Protein AF-0000000083205148 (afdb_homodimer)

Foldseek 3Di:
DVVVVLLVCLLQVLLVQCLVPPPVSLVVLLCVQVVVQVVQCVDPPGHRDPSSVVSNVNSNVNNNVNSVVVVVVVD/DVVVVLLVCLLQVLLVQCLVPPPVSLVVLLCVQVVVQVVQCVDPPGHRDPSSVVSNVNSNVNNNVNSVVVVVVVD

Radius of gyration: 16.45 Å; Cα contacts (8 Å, |Δi|>4): 264; chains: 2; bounding box: 41×46×29 Å

Organism: NCBI:txid214856

Secondary structure (DSSP, 8-state):
-HHHHHHHHHHHHHHHHHHHHSHHHHHHHHHHHHHHHHHHHTSTT----HHHHHHHHHHHHHHHHHHHHHHHHH-/-HHHHHHHHHHHHHHHHHHHHSHHHHHHHHHHHHHHHHHHHTSTT----HHHHHHHHHHHHHHHHHHHHHHHHH-

Sequence (150 aa):
MKIGKDKIKHFAVCFAVVFALGAPGLWLAAGLALGKEYGDKNASGNHWCWWDLSADALGIAAGYGCCWLLMKLWNMKIGKDKIKHFAVCFAVVFALGAPGLWLAAGLALGKEYGDKNASGNHWCWWDLSADALGIAAGYGCCWLLMKLWN

Solvent-accessible surface area (backbone atoms only — not comparable to full-atom values): 6997 Å² total; per-residue (Å²): 112,72,68,58,59,51,31,51,51,34,18,50,53,18,17,52,42,5,38,75,52,36,74,60,13,50,32,21,32,51,14,25,52,53,15,23,37,52,21,24,45,73,20,74,98,42,60,69,51,69,67,45,51,48,28,22,52,50,13,34,53,51,12,39,50,51,33,50,50,51,51,57,71,74,105,110,73,68,58,57,52,32,52,50,35,17,50,53,18,17,52,42,6,38,75,52,36,75,62,14,50,32,21,31,51,14,25,52,52,14,22,37,52,22,24,45,73,18,74,98,42,58,70,51,69,67,45,50,48,28,22,52,52,12,33,52,51,12,39,51,51,34,51,50,51,51,58,71,73,105

pLDDT: mean 89.41, std 12.11, range [38.28, 98.5]

Nearest PDB structures (foldseek):
  8jw0-assembly1_l  TM=4.151E-01  e=7.286E+00  Amphidinium carterae
  8jw0-assembly1_l  TM=4.175E-01  e=7.286E+00  Amphidinium carterae

Structure (mmCIF, N/CA/C/O backbone):
data_AF-0000000083205148-model_v1
#
loop_
_entity.id
_entity.type
_entity.pdbx_description
1 polymer 'Uncharacterized protein'
#
loop_
_atom_site.group_PDB
_atom_site.id
_atom_site.type_symbol
_atom_site.label_atom_id
_atom_site.label_alt_id
_atom_site.label_comp_id
_atom_site.label_asym_id
_atom_site.label_entity_id
_atom_site.label_seq_id
_atom_site.pdbx_PDB_ins_code
_atom_site.Cartn_x
_atom_site.Cartn_y
_atom_site.Cartn_z
_atom_site.occupancy
_atom_site.B_iso_or_equiv
_atom_site.auth_seq_id
_atom_site.auth_comp_id
_atom_site.auth_asym_id
_atom_site.auth_atom_id
_atom_site.pdbx_PDB_model_num
ATOM 1 N N . MET A 1 1 ? -19.578 17.031 8.023 1 38.28 1 MET A N 1
ATOM 2 C CA . MET A 1 1 ? -19 16.078 8.961 1 38.28 1 MET A CA 1
ATOM 3 C C . MET A 1 1 ? -17.797 15.375 8.352 1 38.28 1 MET A C 1
ATOM 5 O O . MET A 1 1 ? -17.938 14.555 7.441 1 38.28 1 MET A O 1
ATOM 9 N N . LYS A 1 2 ? -16.719 16.062 8.273 1 50.09 2 LYS A N 1
ATOM 10 C CA . LYS A 1 2 ? -15.414 15.727 7.703 1 50.09 2 LYS A CA 1
ATOM 11 C C . LYS A 1 2 ? -15.062 14.266 7.941 1 50.09 2 LYS A C 1
ATOM 13 O O . LYS A 1 2 ? -14.547 13.594 7.043 1 50.09 2 LYS A O 1
ATOM 18 N N . ILE A 1 3 ? -15.539 13.781 9.125 1 55.66 3 ILE A N 1
ATOM 19 C CA . ILE A 1 3 ? -15.195 12.43 9.555 1 55.66 3 ILE A CA 1
ATOM 20 C C . ILE A 1 3 ? -15.906 11.414 8.664 1 55.66 3 ILE A C 1
ATOM 22 O O . ILE A 1 3 ? -15.273 10.484 8.148 1 55.66 3 ILE A O 1
ATOM 26 N N . GLY A 1 4 ? -17.156 11.742 8.367 1 63.56 4 GLY A N 1
ATOM 27 C CA . GLY A 1 4 ? -17.938 10.797 7.578 1 63.56 4 GLY A CA 1
ATOM 28 C C . GLY A 1 4 ? -17.438 10.672 6.148 1 63.56 4 GLY A C 1
ATOM 29 O O . GLY A 1 4 ? -17.266 9.562 5.645 1 63.56 4 GLY A O 1
ATOM 30 N N . LYS A 1 5 ? -17.188 11.727 5.602 1 76.81 5 LYS A N 1
ATOM 31 C CA . LYS A 1 5 ? -16.75 11.734 4.207 1 76.81 5 LYS A CA 1
ATOM 32 C C . LYS A 1 5 ? -15.391 11.055 4.055 1 76.81 5 LYS A C 1
ATOM 34 O O . LYS A 1 5 ? -15.133 10.391 3.051 1 76.81 5 LYS A O 1
ATOM 39 N N . ASP A 1 6 ? -14.562 11.172 5.066 1 81.06 6 ASP A N 1
ATOM 40 C CA . ASP A 1 6 ? -13.234 10.562 5.023 1 81.06 6 ASP A CA 1
ATOM 41 C C . ASP A 1 6 ? -13.328 9.039 5.051 1 81.06 6 ASP A C 1
ATOM 43 O O . ASP A 1 6 ? -12.625 8.359 4.297 1 81.06 6 ASP A O 1
ATOM 47 N N . LYS A 1 7 ? -14.414 8.539 5.746 1 86.62 7 LYS A N 1
ATOM 48 C CA . LYS A 1 7 ? -14.547 7.094 5.859 1 86.62 7 LYS A CA 1
ATOM 49 C C . LYS A 1 7 ? -15.055 6.48 4.559 1 86.62 7 LYS A C 1
ATOM 51 O O . LYS A 1 7 ? -14.648 5.383 4.18 1 86.62 7 LYS A O 1
ATOM 56 N N . ILE A 1 8 ? -15.852 7.203 3.967 1 90.38 8 ILE A N 1
ATOM 57 C CA . ILE A 1 8 ? -16.375 6.723 2.689 1 90.38 8 ILE A CA 1
ATOM 58 C C . ILE A 1 8 ? -15.242 6.664 1.663 1 90.38 8 ILE A C 1
ATOM 60 O O . ILE A 1 8 ? -15.164 5.723 0.874 1 90.38 8 ILE A O 1
ATOM 64 N N . LYS A 1 9 ? -14.406 7.621 1.628 1 89.5 9 LYS A N 1
ATOM 65 C CA . LYS A 1 9 ? -13.273 7.613 0.707 1 89.5 9 LYS A CA 1
ATOM 66 C C . LYS A 1 9 ? -12.344 6.438 0.986 1 89.5 9 LYS A C 1
ATOM 68 O O . LYS A 1 9 ? -11.867 5.781 0.057 1 89.5 9 LYS A O 1
ATOM 73 N N . HIS A 1 10 ? -12.109 6.207 2.285 1 93.38 10 HIS A N 1
ATOM 74 C CA . HIS A 1 10 ? -11.273 5.078 2.678 1 93.38 10 HIS A CA 1
ATOM 75 C C . HIS A 1 10 ? -11.867 3.76 2.199 1 93.38 10 HIS A C 1
ATOM 77 O O . HIS A 1 10 ? -11.156 2.92 1.642 1 93.38 10 HIS A O 1
ATOM 83 N N . PHE A 1 11 ? -13.125 3.564 2.467 1 95.25 11 PHE A N 1
ATOM 84 C CA . PHE A 1 11 ? -13.82 2.365 2.018 1 95.25 11 PHE A CA 1
ATOM 85 C C . PHE A 1 11 ? -13.758 2.238 0.5 1 95.25 11 PHE A C 1
ATOM 87 O O . PHE A 1 11 ? -13.367 1.191 -0.025 1 95.25 11 PHE A O 1
ATOM 94 N N . ALA A 1 12 ? -14.117 3.312 -0.235 1 96.75 12 ALA A N 1
ATOM 95 C CA . ALA A 1 12 ? -14.281 3.271 -1.686 1 96.75 12 ALA A CA 1
ATOM 96 C C . ALA A 1 12 ? -12.945 3.018 -2.383 1 96.75 12 ALA A C 1
ATOM 98 O O . ALA A 1 12 ? -12.883 2.244 -3.34 1 96.75 12 ALA A O 1
ATOM 99 N N . VAL A 1 13 ? -11.891 3.666 -1.929 1 95.62 13 VAL A N 1
ATOM 100 C CA . VAL A 1 13 ? -10.586 3.523 -2.568 1 95.62 13 VAL A CA 1
ATOM 101 C C . VAL A 1 13 ? -10.078 2.094 -2.389 1 95.62 13 VAL A C 1
ATOM 103 O O . VAL A 1 13 ? -9.609 1.471 -3.346 1 95.62 13 VAL A O 1
ATOM 106 N N . CYS A 1 14 ? -10.188 1.537 -1.234 1 98.31 14 CYS A N 1
ATOM 107 C CA . CYS A 1 14 ? -9.719 0.181 -0.985 1 98.31 14 CYS A CA 1
ATOM 108 C C . CYS A 1 14 ? -10.586 -0.843 -1.702 1 98.31 14 CYS A C 1
ATOM 110 O O . CYS A 1 14 ? -10.078 -1.839 -2.223 1 98.31 14 CYS A O 1
ATOM 112 N N . PHE A 1 15 ? -11.867 -0.613 -1.721 1 98.38 15 PHE A N 1
ATOM 113 C CA . PHE A 1 15 ? -12.773 -1.475 -2.475 1 98.38 15 PHE A CA 1
ATOM 114 C C . PHE A 1 15 ? -12.359 -1.543 -3.939 1 98.38 15 PHE A C 1
ATOM 116 O O . PHE A 1 15 ? -12.188 -2.631 -4.492 1 98.38 15 PHE A O 1
ATOM 123 N N . ALA A 1 16 ? -12.211 -0.364 -4.555 1 98.19 16 ALA A N 1
ATOM 124 C CA . ALA A 1 16 ? -11.914 -0.284 -5.984 1 98.19 16 ALA A CA 1
ATOM 125 C C . ALA A 1 16 ? -10.586 -0.958 -6.309 1 98.19 16 ALA A C 1
ATOM 127 O O . ALA A 1 16 ? -10.477 -1.679 -7.305 1 98.19 16 ALA A O 1
ATOM 128 N N . VAL A 1 17 ? -9.57 -0.701 -5.477 1 98.19 17 VAL A N 1
ATOM 129 C CA . VAL A 1 17 ? -8.242 -1.242 -5.719 1 98.19 17 VAL A CA 1
ATOM 130 C C . VAL A 1 17 ? -8.281 -2.768 -5.672 1 98.19 17 VAL A C 1
ATOM 132 O O . VAL A 1 17 ? -7.766 -3.438 -6.57 1 98.19 17 VAL A O 1
ATOM 135 N N . VAL A 1 18 ? -8.922 -3.34 -4.699 1 98.38 18 VAL A N 1
ATOM 136 C CA . VAL A 1 18 ? -8.961 -4.789 -4.539 1 98.38 18 VAL A CA 1
ATOM 137 C C . VAL A 1 18 ? -9.883 -5.402 -5.594 1 98.38 18 VAL A C 1
ATOM 139 O O . VAL A 1 18 ? -9.578 -6.457 -6.156 1 98.38 18 VAL A O 1
ATOM 142 N N . PHE A 1 19 ? -10.977 -4.73 -5.879 1 98.19 19 PHE A N 1
ATOM 143 C CA . PHE A 1 19 ? -11.898 -5.219 -6.895 1 98.19 19 PHE A CA 1
ATOM 144 C C . PHE A 1 19 ? -11.219 -5.297 -8.258 1 98.19 19 PHE A C 1
ATOM 146 O O . PHE A 1 19 ? -11.422 -6.258 -9 1 98.19 19 PHE A O 1
ATOM 153 N N . ALA A 1 20 ? -10.406 -4.367 -8.57 1 97 20 ALA A N 1
ATOM 154 C CA . ALA A 1 20 ? -9.766 -4.273 -9.883 1 97 20 ALA A CA 1
ATOM 155 C C . ALA A 1 20 ? -8.602 -5.258 -9.992 1 97 20 ALA A C 1
ATOM 157 O O . ALA A 1 20 ? -8.344 -5.805 -11.07 1 97 20 ALA A O 1
ATOM 158 N N . LEU A 1 21 ? -7.891 -5.504 -8.875 1 96.31 21 LEU A N 1
ATOM 159 C CA . LEU A 1 21 ? -6.605 -6.18 -9 1 96.31 21 LEU A CA 1
ATOM 160 C C . LEU A 1 21 ? -6.652 -7.562 -8.359 1 96.31 21 LEU A C 1
ATOM 162 O O . LEU A 1 21 ? -5.746 -8.375 -8.555 1 96.31 21 LEU A O 1
ATOM 166 N N . GLY A 1 22 ? -7.672 -7.82 -7.59 1 95.44 22 GLY A N 1
ATOM 167 C CA . GLY A 1 22 ? -7.754 -9.117 -6.93 1 95.44 22 GLY A CA 1
ATOM 168 C C . GLY A 1 22 ? -6.715 -9.297 -5.844 1 95.44 22 GLY A C 1
ATOM 169 O O . GLY A 1 22 ? -6.562 -8.438 -4.973 1 95.44 22 GLY A O 1
ATOM 170 N N . ALA A 1 23 ? -6.012 -10.461 -5.891 1 94.38 23 ALA A N 1
ATOM 171 C CA . ALA A 1 23 ? -5.109 -10.836 -4.809 1 94.38 23 ALA A CA 1
ATOM 172 C C . ALA A 1 23 ? -3.973 -9.828 -4.664 1 94.38 23 ALA A C 1
ATOM 174 O O . ALA A 1 23 ? -3.664 -9.383 -3.557 1 94.38 23 ALA A O 1
ATOM 175 N N . PRO A 1 24 ? -3.283 -9.32 -5.699 1 96.06 24 PRO A N 1
ATOM 176 C CA . PRO A 1 24 ? -2.279 -8.266 -5.52 1 96.06 24 PRO A CA 1
ATOM 177 C C . PRO A 1 24 ? -2.863 -6.988 -4.922 1 96.06 24 PRO A C 1
ATOM 179 O O . PRO A 1 24 ? -2.18 -6.285 -4.176 1 96.06 24 PRO A O 1
ATOM 182 N N . GLY A 1 25 ? -4.09 -6.773 -5.188 1 97.88 25 GLY A N 1
ATOM 183 C CA . GLY A 1 25 ? -4.77 -5.586 -4.695 1 97.88 25 GLY A CA 1
ATOM 184 C C . GLY A 1 25 ? -4.949 -5.582 -3.189 1 97.88 25 GLY A C 1
ATOM 185 O O . GLY A 1 25 ? -5.062 -4.52 -2.574 1 97.88 25 GLY A O 1
ATOM 186 N N . LEU A 1 26 ? -5.094 -6.773 -2.697 1 98 26 LEU A N 1
ATOM 187 C CA . LEU A 1 26 ? -5.199 -6.879 -1.245 1 98 26 LEU A CA 1
ATOM 188 C C . LEU A 1 26 ? -3.994 -6.234 -0.565 1 98 26 LEU A C 1
ATOM 190 O O . LEU A 1 26 ? -4.152 -5.445 0.371 1 98 26 LEU A O 1
ATOM 194 N N . TRP A 1 27 ? -2.848 -6.586 -1.087 1 98.25 27 TRP A N 1
ATOM 195 C CA . TRP A 1 27 ? -1.614 -6.07 -0.5 1 98.25 27 TRP A CA 1
ATOM 196 C C . TRP A 1 27 ? -1.438 -4.586 -0.818 1 98.25 27 TRP A C 1
ATOM 198 O O . TRP A 1 27 ? -1.01 -3.809 0.038 1 98.25 27 TR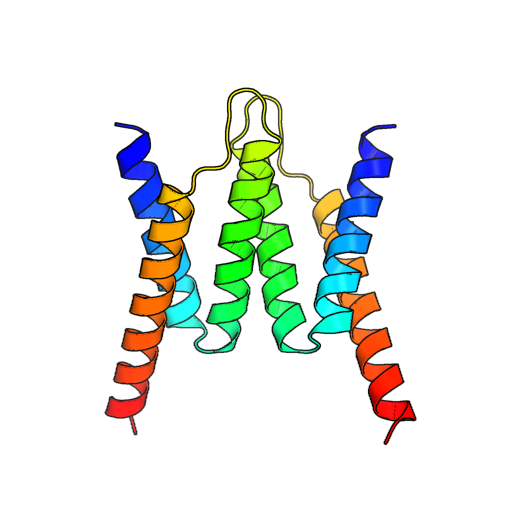P A O 1
ATOM 208 N N . LEU A 1 28 ? -1.717 -4.188 -1.983 1 98.31 28 LEU A N 1
ATOM 209 C CA . LEU A 1 28 ? -1.622 -2.789 -2.383 1 98.31 28 LEU A CA 1
ATOM 210 C C . LEU A 1 28 ? -2.547 -1.919 -1.539 1 98.31 28 LEU A C 1
ATOM 212 O O . LEU A 1 28 ? -2.133 -0.871 -1.036 1 98.31 28 LEU A O 1
ATOM 216 N N . ALA A 1 29 ? -3.77 -2.346 -1.421 1 98.5 29 ALA A N 1
ATOM 217 C CA . ALA A 1 29 ? -4.754 -1.589 -0.65 1 98.5 29 ALA A CA 1
ATOM 218 C C . ALA A 1 29 ? -4.355 -1.513 0.821 1 98.5 29 ALA A C 1
ATOM 220 O O . ALA A 1 29 ? -4.527 -0.475 1.464 1 98.5 29 ALA A O 1
ATOM 221 N N . ALA A 1 30 ? -3.936 -2.586 1.319 1 97.94 30 ALA A N 1
ATOM 222 C CA . ALA A 1 30 ? -3.451 -2.572 2.697 1 97.94 30 ALA A CA 1
ATOM 223 C C . ALA A 1 30 ? -2.326 -1.558 2.873 1 97.94 30 ALA A C 1
ATOM 225 O O . ALA A 1 30 ? -2.297 -0.816 3.857 1 97.94 30 ALA A O 1
ATOM 226 N N . GLY A 1 31 ? -1.391 -1.542 1.994 1 97.69 31 GLY A N 1
ATOM 227 C CA . GLY A 1 31 ? -0.326 -0.552 2.029 1 97.69 31 GLY A CA 1
ATOM 228 C C . GLY A 1 31 ? -0.833 0.875 1.937 1 97.69 31 GLY A C 1
ATOM 229 O O . GLY A 1 31 ? -0.384 1.748 2.682 1 97.69 31 GLY A O 1
ATOM 230 N N . LEU A 1 32 ? -1.699 1.097 0.997 1 96.81 32 LEU A N 1
ATOM 231 C CA . LEU A 1 32 ? -2.297 2.42 0.854 1 96.81 32 LEU A CA 1
ATOM 232 C C . LEU A 1 32 ? -2.902 2.889 2.174 1 96.81 32 LEU A C 1
ATOM 234 O O . LEU A 1 32 ? -2.697 4.031 2.584 1 96.81 32 LEU A O 1
ATOM 238 N N . ALA A 1 33 ? -3.623 2.035 2.738 1 95.75 33 ALA A N 1
ATOM 239 C CA . ALA A 1 33 ? -4.32 2.361 3.979 1 95.75 33 ALA A CA 1
ATOM 240 C C . ALA A 1 33 ? -3.334 2.691 5.094 1 95.75 33 ALA A C 1
ATOM 242 O O . ALA A 1 33 ? -3.471 3.713 5.773 1 95.75 33 ALA A O 1
ATOM 243 N N . LEU A 1 34 ? -2.379 1.84 5.262 1 94.12 34 LEU A N 1
ATOM 244 C CA . LEU A 1 34 ? -1.378 2.045 6.301 1 94.12 34 LEU A CA 1
ATOM 245 C C . LEU A 1 34 ? -0.545 3.291 6.016 1 94.12 34 LEU A C 1
ATOM 247 O O . LEU A 1 34 ? -0.263 4.074 6.926 1 94.12 34 LEU A O 1
ATOM 251 N N . GLY A 1 35 ? -0.136 3.49 4.84 1 91.75 35 GLY A N 1
ATOM 252 C CA . GLY A 1 35 ? 0.664 4.645 4.465 1 91.75 35 GLY A CA 1
ATOM 253 C C . GLY A 1 35 ? -0.039 5.965 4.719 1 91.75 35 GLY A C 1
ATOM 254 O O . GLY A 1 35 ? 0.568 6.91 5.223 1 91.75 35 GLY A O 1
ATOM 255 N N . LYS A 1 36 ? -1.27 6.004 4.297 1 89.12 36 LYS A N 1
ATOM 256 C CA . LYS A 1 36 ? -2.037 7.23 4.48 1 89.12 36 LYS A CA 1
ATOM 257 C C . LYS A 1 36 ? -2.178 7.574 5.961 1 89.12 36 LYS A C 1
ATOM 259 O O . LYS A 1 36 ? -2.012 8.734 6.352 1 89.12 36 LYS A O 1
ATOM 264 N N . GLU A 1 37 ? -2.492 6.633 6.832 1 85.31 37 GLU A N 1
ATOM 265 C CA . GLU A 1 37 ? -2.643 6.875 8.266 1 85.31 37 GLU A CA 1
ATOM 266 C C . GLU A 1 37 ? -1.312 7.273 8.898 1 85.31 37 GLU A C 1
ATOM 268 O O . GLU A 1 37 ? -1.275 8.109 9.805 1 85.31 37 GLU A O 1
ATOM 273 N N . TYR A 1 38 ? -0.321 6.676 8.492 1 83.75 38 TYR A N 1
ATOM 274 C CA . TYR A 1 38 ? 1 7.062 8.977 1 83.75 38 TYR A CA 1
ATOM 275 C C . TYR A 1 38 ? 1.344 8.484 8.562 1 83.75 38 TYR A C 1
ATOM 277 O O . TYR A 1 38 ? 1.875 9.266 9.359 1 83.75 38 TYR A O 1
ATOM 285 N N . GLY A 1 39 ? 1.089 8.758 7.328 1 81.44 39 GLY A N 1
ATOM 286 C CA . GLY A 1 39 ? 1.257 10.133 6.891 1 81.44 39 GLY A CA 1
ATOM 287 C C . GLY A 1 39 ? 0.448 11.125 7.707 1 81.44 39 GLY A C 1
ATOM 288 O O . GLY A 1 39 ? 0.941 12.203 8.047 1 81.44 39 GLY A O 1
ATOM 289 N N . ASP A 1 40 ? -0.764 10.734 7.984 1 80.19 40 ASP A N 1
ATOM 290 C CA . ASP A 1 40 ? -1.623 11.586 8.805 1 80.19 40 ASP A CA 1
ATOM 291 C C . ASP A 1 40 ? -1.018 11.805 10.188 1 80.19 40 ASP A C 1
ATOM 293 O O . ASP A 1 40 ? -1.034 12.922 10.711 1 80.19 40 ASP A O 1
ATOM 297 N N . LYS A 1 41 ? -0.483 10.75 10.727 1 77.94 41 LYS A N 1
ATOM 298 C CA . LYS A 1 41 ? 0.122 10.836 12.055 1 77.94 41 LYS A CA 1
ATOM 299 C C . LYS A 1 41 ? 1.264 11.852 12.07 1 77.94 41 LYS A C 1
ATOM 301 O O . LYS A 1 41 ? 1.486 12.523 13.078 1 77.94 41 LYS A O 1
ATOM 306 N N . ASN A 1 42 ? 1.965 12.016 10.922 1 73.69 42 ASN A N 1
ATOM 307 C CA . ASN A 1 42 ? 3.131 12.891 10.844 1 73.69 42 ASN A CA 1
ATOM 308 C C . ASN A 1 42 ? 2.736 14.32 10.477 1 73.69 42 ASN A C 1
ATOM 310 O O . ASN A 1 42 ? 3.582 15.219 10.453 1 73.69 42 ASN A O 1
ATOM 314 N N . ALA A 1 43 ? 1.477 14.461 10.211 1 69 43 ALA A N 1
ATOM 315 C CA . ALA A 1 43 ? 0.993 15.789 9.82 1 69 43 ALA A CA 1
ATOM 316 C C . ALA A 1 43 ? 0.507 16.562 11.039 1 69 43 ALA A C 1
ATOM 318 O O . ALA A 1 43 ? -0.122 16 11.938 1 69 43 ALA A O 1
ATOM 319 N N . SER A 1 44 ? 0.956 17.766 11.086 1 67.31 44 SER A N 1
ATOM 320 C CA . SER A 1 44 ? 0.536 18.609 12.203 1 67.31 44 SER A CA 1
ATOM 321 C C . SER A 1 44 ? -0.984 18.656 12.312 1 67.31 44 SER A C 1
ATOM 323 O O . SER A 1 44 ? -1.678 18.859 11.312 1 67.31 44 SER A O 1
ATOM 325 N N . GLY A 1 45 ? -1.567 18.375 13.562 1 69.25 45 GLY A N 1
ATOM 326 C CA . GLY A 1 45 ? -2.994 18.469 13.82 1 69.25 45 GLY A CA 1
ATO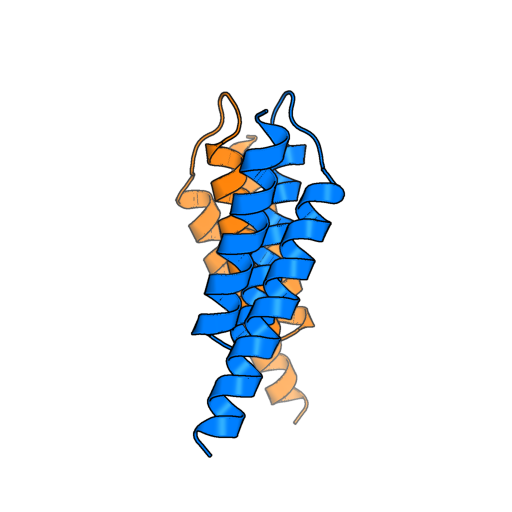M 327 C C . GLY A 1 45 ? -3.766 17.234 13.43 1 69.25 45 GLY A C 1
ATOM 328 O O . GLY A 1 45 ? -4.996 17.203 13.5 1 69.25 45 GLY A O 1
ATOM 329 N N . ASN A 1 46 ? -3.031 16.422 12.758 1 72.69 46 ASN A N 1
ATOM 330 C CA . ASN A 1 46 ? -3.699 15.188 12.359 1 72.69 46 ASN A CA 1
ATOM 331 C C . ASN A 1 46 ? -3.268 14.016 13.234 1 72.69 46 ASN A C 1
ATOM 333 O O . ASN A 1 46 ? -2.359 14.141 14.055 1 72.69 46 ASN A O 1
ATOM 337 N N . HIS A 1 47 ? -4.125 12.961 13.266 1 77.5 47 HIS A N 1
ATOM 338 C CA . HIS A 1 47 ? -3.84 11.797 14.102 1 77.5 47 HIS A CA 1
ATOM 339 C C . HIS A 1 47 ? -4.168 10.5 13.383 1 77.5 47 HIS A C 1
ATOM 341 O O . HIS A 1 47 ? -4.879 10.508 12.375 1 77.5 47 HIS A O 1
ATOM 347 N N . TRP A 1 48 ? -3.486 9.469 13.93 1 84.12 48 TRP A N 1
ATOM 348 C CA . TRP A 1 48 ? -3.834 8.102 13.531 1 84.12 48 TRP A CA 1
ATOM 349 C C . TRP A 1 48 ? -5.25 7.75 13.977 1 84.12 48 TRP A C 1
ATOM 351 O O . TRP A 1 48 ? -5.617 7.984 15.133 1 84.12 48 TRP A O 1
ATOM 361 N N . CYS A 1 49 ? -6.09 7.34 12.914 1 87.5 49 CYS A N 1
ATOM 362 C CA . CYS A 1 49 ? -7.477 7 13.227 1 87.5 49 CYS A CA 1
ATOM 363 C C . CYS A 1 49 ? -7.762 5.539 12.906 1 87.5 49 CYS A C 1
ATOM 365 O O . CYS A 1 49 ? -7.754 5.141 11.742 1 87.5 49 CYS A O 1
ATOM 367 N N . TRP A 1 50 ? -8.148 4.855 13.977 1 90.75 50 TRP A N 1
ATOM 368 C CA . TRP A 1 50 ? -8.445 3.434 13.844 1 90.75 50 TRP A CA 1
ATOM 369 C C . TRP A 1 50 ? -9.758 3.213 13.109 1 90.75 50 TRP A C 1
ATOM 371 O O . TRP A 1 50 ? -9.938 2.188 12.445 1 90.75 50 TRP A O 1
ATOM 381 N N . TRP A 1 51 ? -10.617 4.168 13.18 1 91.19 51 TRP A N 1
ATOM 382 C CA . TRP A 1 51 ? -11.898 4.027 12.492 1 91.19 51 TRP A CA 1
ATOM 383 C C . TRP A 1 51 ? -11.727 4.184 10.984 1 91.19 51 TRP A C 1
ATOM 385 O O . TRP A 1 51 ? -12.445 3.557 10.211 1 91.19 51 TRP A O 1
ATOM 395 N N . ASP A 1 52 ? -10.781 4.906 10.523 1 91.31 52 ASP A N 1
ATOM 396 C CA . ASP A 1 52 ? -10.461 4.992 9.102 1 91.31 52 ASP A CA 1
ATOM 397 C C . ASP A 1 52 ? -9.867 3.676 8.594 1 91.31 52 ASP A C 1
ATOM 399 O O . ASP A 1 52 ? -10.227 3.207 7.512 1 91.31 52 ASP A O 1
ATOM 403 N N . LEU A 1 53 ? -9.07 3.117 9.477 1 92.56 53 LEU A N 1
ATOM 404 C CA . LEU A 1 53 ? -8.492 1.834 9.094 1 92.56 53 LEU A CA 1
ATOM 405 C C . LEU A 1 53 ? -9.57 0.761 8.992 1 92.56 53 LEU A C 1
ATOM 407 O O . LEU A 1 53 ? -9.508 -0.11 8.125 1 92.56 53 LEU A O 1
ATOM 411 N N . SER A 1 54 ? -10.516 0.858 9.844 1 94.88 54 SER A N 1
ATOM 412 C CA . SER A 1 54 ? -11.617 -0.105 9.789 1 94.88 54 SER A CA 1
ATOM 413 C C . SER A 1 54 ? -12.414 0.034 8.5 1 94.88 54 SER A C 1
ATOM 415 O O . SER A 1 54 ? -12.805 -0.966 7.898 1 94.88 54 SER A O 1
ATOM 417 N N . ALA A 1 55 ? -12.68 1.257 8.117 1 96.12 55 ALA A N 1
ATOM 418 C CA . ALA A 1 55 ? -13.359 1.493 6.844 1 96.12 55 ALA A CA 1
ATOM 419 C C . ALA A 1 55 ? -12.555 0.924 5.676 1 96.12 55 ALA A C 1
ATOM 421 O O . ALA A 1 55 ? -13.125 0.349 4.746 1 96.12 55 ALA A O 1
ATOM 422 N N . ASP A 1 56 ? -11.273 1.094 5.707 1 97.56 56 ASP A N 1
ATOM 423 C CA . ASP A 1 56 ? -10.406 0.515 4.688 1 97.56 56 ASP A CA 1
ATOM 424 C C . ASP A 1 56 ? -10.539 -1.006 4.652 1 97.56 56 ASP A C 1
ATOM 426 O O . ASP A 1 56 ? -10.648 -1.598 3.576 1 97.56 56 ASP A O 1
ATOM 430 N N . ALA A 1 57 ? -10.477 -1.632 5.805 1 97.75 57 ALA A N 1
ATOM 431 C CA . ALA A 1 57 ? -10.57 -3.086 5.906 1 97.75 57 ALA A CA 1
ATOM 432 C C . ALA A 1 57 ? -11.891 -3.596 5.336 1 97.75 57 ALA A C 1
ATOM 434 O O . ALA A 1 57 ? -11.922 -4.617 4.645 1 97.75 57 ALA A O 1
ATOM 435 N N . LEU A 1 58 ? -12.922 -2.85 5.648 1 97.81 58 LEU A N 1
ATOM 436 C CA . LEU A 1 58 ? -14.227 -3.223 5.105 1 97.81 58 LEU A CA 1
ATOM 437 C C . LEU A 1 58 ? -14.234 -3.105 3.586 1 97.81 58 LEU A C 1
ATOM 439 O O . LEU A 1 58 ? -14.82 -3.943 2.896 1 97.81 58 LEU A O 1
ATOM 443 N N . GLY A 1 59 ? -13.633 -2.055 3.098 1 98.38 59 GLY A N 1
ATOM 444 C CA . GLY A 1 59 ? -13.523 -1.9 1.656 1 98.38 59 GLY A CA 1
ATOM 445 C C . GLY A 1 59 ? -12.734 -3.021 0.999 1 98.38 59 GLY A C 1
ATOM 446 O O . GLY A 1 59 ? -13.133 -3.521 -0.057 1 98.38 59 GLY A O 1
ATOM 447 N N . ILE A 1 60 ? -11.664 -3.369 1.617 1 98.44 60 ILE A N 1
ATOM 448 C CA . ILE A 1 60 ? -10.828 -4.453 1.12 1 98.44 60 ILE A CA 1
ATOM 449 C C . ILE A 1 60 ? -11.625 -5.754 1.092 1 98.44 60 ILE A C 1
ATOM 451 O O . ILE A 1 60 ? -11.625 -6.465 0.084 1 98.44 60 ILE A O 1
ATOM 455 N N . ALA A 1 61 ? -12.297 -6.09 2.16 1 98.12 61 ALA A N 1
ATOM 456 C CA . ALA A 1 61 ? -13.102 -7.305 2.252 1 98.12 61 ALA A CA 1
ATOM 457 C C . ALA A 1 61 ? -14.188 -7.324 1.186 1 98.12 61 ALA A C 1
ATOM 459 O O . ALA A 1 61 ? -14.383 -8.336 0.505 1 98.12 61 ALA A O 1
ATOM 460 N N . ALA A 1 62 ? -14.883 -6.238 1.08 1 98.31 62 ALA A N 1
ATOM 461 C CA . ALA A 1 62 ? -15.969 -6.145 0.102 1 98.31 62 ALA A CA 1
ATOM 462 C C . ALA A 1 62 ? -15.43 -6.266 -1.321 1 98.31 62 ALA A C 1
ATOM 464 O O . ALA A 1 62 ? -16.016 -6.957 -2.156 1 98.31 62 ALA A O 1
ATOM 465 N N . GLY A 1 63 ? -14.375 -5.535 -1.549 1 98.25 63 GLY A N 1
ATOM 466 C CA . GLY A 1 63 ? -13.781 -5.613 -2.871 1 98.25 63 GLY A CA 1
ATOM 467 C C . GLY A 1 63 ? -13.336 -7.016 -3.246 1 98.25 63 GLY A C 1
ATOM 468 O O . GLY A 1 63 ? -13.547 -7.453 -4.379 1 98.25 63 GLY A O 1
ATOM 469 N N . TYR A 1 64 ? -12.648 -7.602 -2.314 1 97.81 64 TYR A N 1
ATOM 470 C CA . TYR A 1 64 ? -12.18 -8.961 -2.562 1 97.81 64 TYR A CA 1
ATOM 471 C C . TYR A 1 64 ? -13.344 -9.906 -2.795 1 97.81 64 TYR A C 1
ATOM 473 O O . TYR A 1 64 ? -13.297 -10.75 -3.695 1 97.81 64 TYR A O 1
ATOM 481 N N . GLY A 1 65 ? -14.32 -9.914 -1.957 1 97.62 65 GLY A N 1
ATOM 482 C CA . GLY A 1 65 ? -15.516 -10.727 -2.148 1 97.62 65 GLY A CA 1
ATOM 483 C C . GLY A 1 65 ? -16.156 -10.531 -3.512 1 97.62 65 GLY A C 1
ATOM 484 O O . GLY A 1 65 ? -16.5 -11.508 -4.184 1 97.62 65 GLY A O 1
ATOM 485 N N . CYS A 1 66 ? -16.375 -9.312 -3.887 1 97.25 66 CYS A N 1
ATOM 486 C CA . CYS A 1 66 ? -16.984 -9.008 -5.176 1 97.25 66 CYS A CA 1
ATOM 487 C C . CYS A 1 66 ? -16.141 -9.562 -6.32 1 97.25 66 CYS A C 1
ATOM 489 O O . CYS A 1 66 ? -16.672 -10.109 -7.285 1 97.25 66 CYS A O 1
ATOM 491 N N . CYS A 1 67 ? -14.836 -9.234 -6.16 1 95.75 67 CYS A N 1
ATOM 492 C CA . CYS A 1 67 ? -13.938 -9.766 -7.176 1 95.75 67 CYS A CA 1
ATOM 493 C C . CYS A 1 67 ? -14.039 -11.281 -7.266 1 95.75 67 CYS A C 1
ATOM 495 O O . CYS A 1 67 ? -14.125 -11.836 -8.367 1 95.75 67 CYS A O 1
ATOM 497 N N . TRP A 1 68 ? -13.961 -11.906 -6.16 1 93.88 68 TRP A N 1
ATOM 498 C CA . TRP A 1 68 ? -14.055 -13.367 -6.094 1 93.88 68 TRP A CA 1
ATOM 499 C C . TRP A 1 68 ? -15.375 -13.852 -6.676 1 93.88 68 TRP A C 1
ATOM 501 O O . TRP A 1 68 ? -15.406 -14.828 -7.434 1 93.88 68 TRP A O 1
ATOM 511 N N . LEU A 1 69 ? -16.484 -13.258 -6.332 1 94.44 69 LEU A N 1
ATOM 512 C CA . LEU A 1 69 ? -17.812 -13.625 -6.816 1 94.44 69 LEU A CA 1
ATOM 513 C C . LEU A 1 69 ? -17.891 -13.5 -8.336 1 94.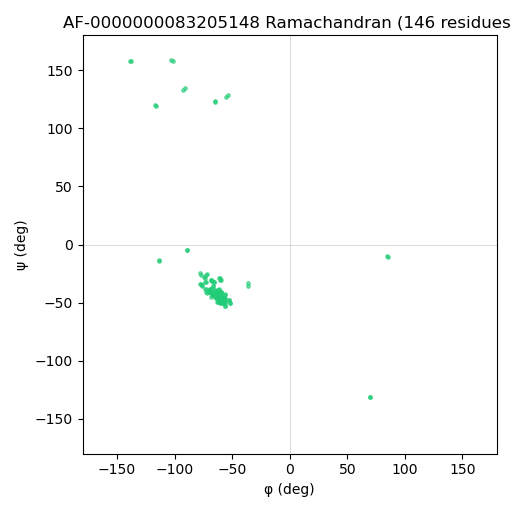44 69 LEU A C 1
ATOM 515 O O . LEU A 1 69 ? -18.422 -14.383 -9.008 1 94.44 69 LEU A O 1
ATOM 519 N N . LEU A 1 70 ? -17.391 -12.414 -8.883 1 93.25 70 LEU A N 1
ATOM 520 C CA . LEU A 1 70 ? -17.375 -12.195 -10.32 1 93.25 70 LEU A CA 1
ATOM 521 C C . LEU A 1 70 ? -16.562 -13.258 -11.031 1 93.25 70 LEU A C 1
ATOM 523 O O . LEU A 1 70 ? -16.953 -13.758 -12.086 1 93.25 70 LEU A O 1
ATOM 527 N N . MET A 1 71 ? -15.461 -13.594 -10.492 1 92 71 MET A N 1
ATOM 528 C CA . MET A 1 71 ? -14.617 -14.625 -11.086 1 92 71 MET A CA 1
ATOM 529 C C . MET A 1 71 ? -15.289 -15.992 -11.008 1 92 71 MET A C 1
ATOM 531 O O . MET A 1 71 ? -15.18 -16.797 -11.938 1 92 71 MET A O 1
ATOM 535 N N . LYS A 1 72 ? -15.867 -16.219 -9.906 1 91.44 72 LYS A N 1
ATOM 536 C CA . LYS A 1 72 ? -16.578 -17.484 -9.75 1 91.44 72 LYS A CA 1
ATOM 537 C C . LYS A 1 72 ? -17.734 -17.578 -10.734 1 91.44 72 LYS A C 1
ATOM 539 O O . LYS A 1 72 ? -18 -18.656 -11.273 1 91.44 72 LYS A O 1
ATOM 544 N N . LEU A 1 73 ? -18.406 -16.562 -10.938 1 92.56 73 LEU A N 1
ATOM 545 C CA . LEU A 1 73 ? -19.562 -16.547 -11.82 1 92.56 73 LEU A CA 1
ATOM 546 C C . LEU A 1 73 ? -19.141 -16.625 -13.281 1 92.56 73 LEU A C 1
ATOM 548 O O . LEU A 1 73 ? -19.875 -17.172 -14.117 1 92.56 73 LEU A O 1
ATOM 552 N N . TRP A 1 74 ? -18.016 -16.078 -13.617 1 90.38 74 TRP A N 1
ATOM 553 C CA . TRP A 1 74 ? -17.5 -16.078 -14.984 1 90.38 74 TRP A CA 1
ATOM 554 C C . TRP A 1 74 ? -16.906 -17.438 -15.344 1 90.38 74 TRP A C 1
ATOM 556 O O . TRP A 1 74 ? -16.844 -17.797 -16.516 1 90.38 74 TRP A O 1
ATOM 566 N N . ASN A 1 75 ? -16.422 -18.266 -14.398 1 80.56 75 ASN A N 1
ATOM 567 C CA . ASN A 1 75 ? -15.906 -19.594 -14.648 1 80.56 75 ASN A CA 1
ATOM 568 C C . ASN A 1 75 ? -17 -20.656 -14.547 1 80.56 75 ASN A C 1
ATOM 570 O O . ASN A 1 75 ? -16.859 -21.766 -15.062 1 80.56 75 ASN A O 1
ATOM 574 N N . MET B 1 1 ? 19.25 17.844 8.133 1 39.5 1 MET B N 1
ATOM 575 C CA . MET B 1 1 ? 18.641 17.969 6.816 1 39.5 1 MET B CA 1
ATOM 576 C C . MET B 1 1 ? 17.438 17.047 6.684 1 39.5 1 MET B C 1
ATOM 578 O O . MET B 1 1 ? 17.594 15.828 6.66 1 39.5 1 MET B O 1
ATOM 582 N N . LYS B 1 2 ? 16.359 17.438 7.262 1 51.25 2 LYS B N 1
ATOM 583 C CA . LYS B 1 2 ? 15.062 16.766 7.383 1 51.25 2 LYS B CA 1
ATOM 584 C C . LYS B 1 2 ? 14.734 15.977 6.121 1 51.25 2 LYS B C 1
ATOM 586 O O . LYS B 1 2 ? 14.273 14.836 6.203 1 51.25 2 LYS B O 1
ATOM 591 N N . ILE B 1 3 ? 15.172 16.578 4.984 1 56.78 3 ILE B N 1
ATOM 592 C CA . ILE B 1 3 ? 14.852 16 3.688 1 56.78 3 ILE B CA 1
ATOM 593 C C . ILE B 1 3 ? 15.617 14.695 3.506 1 56.78 3 ILE B C 1
ATOM 595 O O . ILE B 1 3 ? 15.031 13.672 3.145 1 56.78 3 ILE B O 1
ATOM 599 N N . GLY B 1 4 ? 16.875 14.742 3.945 1 64.81 4 GLY B N 1
ATOM 600 C CA . GLY B 1 4 ? 17.688 13.555 3.77 1 64.81 4 GLY B CA 1
ATOM 601 C C . GLY B 1 4 ? 17.234 12.383 4.617 1 64.81 4 GLY B C 1
ATOM 602 O O . GLY B 1 4 ? 17.109 11.266 4.121 1 64.81 4 GLY B O 1
ATOM 603 N N . LYS B 1 5 ? 16.938 12.664 5.766 1 77.06 5 LYS B N 1
ATOM 604 C CA . LYS B 1 5 ? 16.531 11.609 6.691 1 77.06 5 LYS B CA 1
ATOM 605 C C . LYS B 1 5 ? 15.203 10.977 6.258 1 77.06 5 LYS B C 1
ATOM 607 O O . LYS B 1 5 ? 15.008 9.773 6.418 1 77.06 5 LYS B O 1
ATOM 612 N N . ASP B 1 6 ? 14.344 11.766 5.66 1 81.69 6 ASP B N 1
ATOM 613 C CA . ASP B 1 6 ? 13.047 11.266 5.211 1 81.69 6 ASP B CA 1
ATOM 614 C C . ASP B 1 6 ? 13.211 10.289 4.051 1 81.69 6 ASP B C 1
ATOM 616 O O . ASP B 1 6 ? 12.562 9.234 4.027 1 81.69 6 ASP B O 1
ATOM 620 N N . LYS B 1 7 ? 14.297 10.531 3.24 1 86.88 7 LYS B N 1
ATOM 621 C CA . LYS B 1 7 ? 14.508 9.664 2.082 1 86.88 7 LYS B CA 1
ATOM 622 C C . LYS B 1 7 ? 15.078 8.312 2.502 1 86.88 7 LYS B C 1
ATOM 624 O O . LYS B 1 7 ? 14.734 7.281 1.919 1 86.88 7 LYS B O 1
ATOM 629 N N . ILE B 1 8 ? 15.852 8.391 3.445 1 90.44 8 ILE B N 1
ATOM 630 C CA . ILE B 1 8 ? 16.422 7.145 3.947 1 90.44 8 ILE B CA 1
ATOM 631 C C . ILE B 1 8 ? 15.328 6.281 4.562 1 90.44 8 ILE B C 1
ATOM 633 O O . ILE B 1 8 ? 15.312 5.062 4.383 1 90.44 8 ILE B O 1
ATOM 637 N N . LYS B 1 9 ? 14.445 6.84 5.289 1 89.44 9 LYS B N 1
ATOM 638 C CA . LYS B 1 9 ? 13.336 6.094 5.875 1 89.44 9 LYS B CA 1
ATOM 639 C C . LYS B 1 9 ? 12.461 5.473 4.793 1 89.44 9 LYS B C 1
ATOM 641 O O . LYS B 1 9 ? 12.039 4.316 4.91 1 89.44 9 LYS B O 1
ATOM 646 N N . HIS B 1 10 ? 12.203 6.277 3.75 1 93.56 10 HIS B N 1
ATOM 647 C CA . HIS B 1 10 ? 11.414 5.781 2.631 1 93.56 10 HIS B CA 1
ATOM 648 C C . HIS B 1 10 ? 12.078 4.578 1.975 1 93.56 10 HIS B C 1
ATOM 650 O O . HIS B 1 10 ? 11.43 3.568 1.704 1 93.56 10 HIS B O 1
ATOM 656 N N . PHE B 1 11 ? 13.336 4.723 1.666 1 95.44 11 PHE B N 1
ATOM 657 C CA . PHE B 1 11 ? 14.102 3.627 1.083 1 95.44 11 PHE B CA 1
ATOM 658 C C . PHE B 1 11 ? 14.086 2.406 1.993 1 95.44 11 PHE B C 1
ATOM 660 O O . PHE B 1 11 ? 13.766 1.3 1.551 1 95.44 11 PHE B O 1
ATOM 667 N N . ALA B 1 12 ? 14.406 2.588 3.295 1 96.88 12 ALA B N 1
ATOM 668 C CA . ALA B 1 12 ? 14.609 1.486 4.23 1 96.88 12 ALA B CA 1
ATOM 669 C C . ALA B 1 12 ? 13.305 0.727 4.477 1 96.88 12 ALA B C 1
ATOM 671 O O . ALA B 1 12 ? 13.297 -0.505 4.527 1 96.88 12 ALA B O 1
ATOM 672 N N . VAL B 1 13 ? 12.211 1.439 4.645 1 95.69 13 VAL B N 1
ATOM 673 C CA . VAL B 1 13 ? 10.938 0.797 4.934 1 95.69 13 VAL B CA 1
ATOM 674 C C . VAL B 1 13 ? 10.492 -0.038 3.736 1 95.69 13 VAL B C 1
ATOM 676 O O . VAL B 1 13 ? 10.086 -1.191 3.891 1 95.69 13 VAL B O 1
ATOM 679 N N . CYS B 1 14 ? 10.609 0.454 2.553 1 98.31 14 CYS B N 1
ATOM 680 C CA . CYS B 1 14 ? 10.195 -0.281 1.362 1 98.31 14 CYS B CA 1
ATOM 681 C C . CYS B 1 14 ? 11.133 -1.451 1.093 1 98.31 14 CYS B C 1
ATOM 683 O O . CYS B 1 14 ? 10.695 -2.525 0.68 1 98.31 14 CYS B O 1
ATOM 685 N N . PHE B 1 15 ? 12.406 -1.232 1.308 1 98.44 15 PHE B N 1
ATOM 686 C CA . PHE B 1 15 ? 13.367 -2.32 1.181 1 98.44 15 PHE B CA 1
ATOM 687 C C . PHE B 1 15 ? 12.992 -3.484 2.088 1 98.44 15 PHE B C 1
ATOM 689 O O . PHE B 1 15 ? 12.891 -4.625 1.634 1 98.44 15 PHE B O 1
ATOM 696 N N . ALA B 1 16 ? 12.789 -3.182 3.383 1 98.19 16 ALA B N 1
ATOM 697 C CA . ALA B 1 16 ? 12.531 -4.215 4.383 1 98.19 16 ALA B CA 1
ATOM 698 C C . ALA B 1 16 ? 11.242 -4.973 4.066 1 98.19 16 ALA B C 1
ATOM 700 O O . ALA B 1 16 ? 11.195 -6.199 4.184 1 98.19 16 ALA B O 1
ATOM 701 N N . VAL B 1 17 ? 10.195 -4.238 3.689 1 98.19 17 VAL B N 1
ATOM 702 C CA . VAL B 1 17 ? 8.898 -4.844 3.416 1 98.19 17 VAL B CA 1
ATOM 703 C C . VAL B 1 17 ? 9.016 -5.812 2.244 1 98.19 17 VAL B C 1
ATOM 705 O O . VAL B 1 17 ? 8.547 -6.953 2.326 1 98.19 17 VAL B O 1
ATOM 708 N N . VAL B 1 18 ? 9.656 -5.418 1.178 1 98.38 18 VAL B N 1
ATOM 709 C CA . VAL B 1 18 ? 9.766 -6.258 -0.013 1 98.38 18 VAL B CA 1
ATOM 710 C C . VAL B 1 18 ? 10.742 -7.406 0.248 1 98.38 18 VAL B C 1
ATOM 712 O O . VAL B 1 18 ? 10.5 -8.539 -0.176 1 98.38 18 VAL B O 1
ATOM 715 N N . PHE B 1 19 ? 11.797 -7.109 0.961 1 98.12 19 PHE B N 1
ATOM 716 C CA . PHE B 1 19 ? 12.773 -8.141 1.29 1 98.12 19 PHE B CA 1
ATOM 717 C C . PHE B 1 19 ? 12.125 -9.25 2.119 1 98.12 19 PHE B C 1
ATOM 719 O O . PHE B 1 19 ? 12.391 -10.43 1.899 1 98.12 19 PHE B O 1
ATOM 726 N N . ALA B 1 20 ? 11.281 -8.922 3.01 1 97.06 20 ALA B N 1
ATOM 727 C CA . ALA B 1 20 ? 10.664 -9.867 3.934 1 97.06 20 ALA B CA 1
ATOM 728 C C . ALA B 1 20 ? 9.562 -10.664 3.246 1 97.06 20 ALA B C 1
ATOM 730 O O . ALA B 1 20 ? 9.359 -11.844 3.543 1 97.06 20 ALA B O 1
ATOM 731 N N . LEU B 1 21 ? 8.844 -10.039 2.309 1 96.38 21 LEU B N 1
ATOM 732 C CA . LEU B 1 21 ? 7.59 -10.641 1.856 1 96.38 21 LEU B CA 1
ATOM 733 C C . LEU B 1 21 ? 7.695 -11.078 0.399 1 96.38 21 LEU B C 1
ATOM 735 O O . LEU B 1 21 ? 6.836 -11.805 -0.097 1 96.38 21 LEU B O 1
ATOM 739 N N . GLY B 1 22 ? 8.711 -10.617 -0.284 1 95.38 22 GLY B N 1
ATOM 740 C CA . GLY B 1 22 ? 8.836 -10.977 -1.687 1 95.38 22 GLY B CA 1
ATOM 741 C C . GLY B 1 22 ? 7.785 -10.336 -2.568 1 95.38 22 GLY B C 1
ATOM 742 O O . GLY B 1 22 ? 7.566 -9.125 -2.504 1 95.38 22 GLY B O 1
ATOM 743 N N . ALA B 1 23 ? 7.141 -11.18 -3.428 1 94.25 23 ALA B N 1
ATOM 744 C CA . ALA B 1 23 ? 6.238 -10.656 -4.453 1 94.25 23 ALA B CA 1
ATOM 745 C C . ALA B 1 23 ? 5.047 -9.938 -3.82 1 94.25 23 ALA B C 1
ATOM 747 O O . ALA B 1 23 ? 4.695 -8.828 -4.23 1 94.25 23 ALA B O 1
ATOM 748 N N . PRO B 1 24 ? 4.352 -10.398 -2.766 1 96.12 24 PRO B N 1
ATOM 749 C CA . PRO B 1 24 ? 3.289 -9.617 -2.129 1 96.12 24 PRO B CA 1
ATOM 750 C C . PRO B 1 24 ? 3.793 -8.297 -1.553 1 96.12 24 PRO B C 1
ATOM 752 O O . PRO B 1 24 ? 3.059 -7.309 -1.537 1 96.12 24 PRO B O 1
ATOM 755 N N . GLY B 1 25 ? 5.016 -8.297 -1.18 1 97.94 25 GLY B N 1
ATOM 756 C CA . GLY B 1 25 ? 5.621 -7.109 -0.599 1 97.94 25 GLY B CA 1
ATOM 757 C C . GLY B 1 25 ? 5.766 -5.969 -1.589 1 97.94 25 GLY B C 1
ATOM 758 O O . GLY B 1 25 ? 5.816 -4.801 -1.196 1 97.94 25 GLY B O 1
ATOM 759 N N . LEU B 1 26 ? 5.961 -6.379 -2.805 1 98.06 26 LEU B N 1
ATOM 760 C CA . LEU B 1 26 ? 6.039 -5.355 -3.842 1 98.06 26 LEU B CA 1
ATOM 761 C C . LEU B 1 26 ? 4.789 -4.48 -3.838 1 98.06 26 LEU B C 1
ATOM 763 O O . LEU B 1 26 ? 4.891 -3.2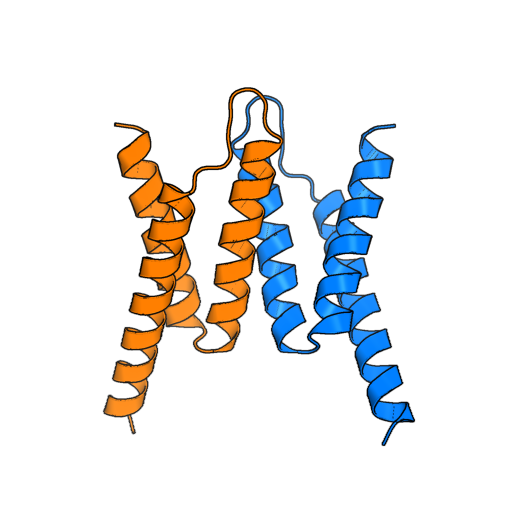5 -3.867 1 98.06 26 LEU B O 1
ATOM 767 N N . TRP B 1 27 ? 3.676 -5.16 -3.779 1 98.25 27 TRP B N 1
ATOM 768 C CA . TRP B 1 27 ? 2.406 -4.441 -3.812 1 98.25 27 TRP B CA 1
ATOM 769 C C . TRP B 1 27 ? 2.158 -3.709 -2.496 1 98.25 27 TRP B C 1
ATOM 771 O O . TRP B 1 27 ? 1.673 -2.576 -2.49 1 98.25 27 TRP B O 1
ATOM 781 N N . LEU B 1 28 ? 2.443 -4.297 -1.428 1 98.38 28 LEU B N 1
ATOM 782 C CA . LEU B 1 28 ? 2.287 -3.678 -0.117 1 98.38 28 LEU B CA 1
ATOM 783 C C . LEU B 1 28 ? 3.146 -2.422 -0.004 1 98.38 28 LEU B C 1
ATOM 785 O O . LEU B 1 28 ? 2.668 -1.375 0.436 1 98.38 28 LEU B O 1
ATOM 789 N N . ALA B 1 29 ? 4.383 -2.564 -0.373 1 98.5 29 ALA B N 1
ATOM 790 C CA . ALA B 1 29 ? 5.309 -1.438 -0.294 1 98.5 29 ALA B CA 1
ATOM 791 C C . ALA B 1 29 ? 4.879 -0.307 -1.224 1 98.5 29 ALA B C 1
ATOM 793 O O . ALA B 1 29 ? 4.98 0.87 -0.869 1 98.5 29 ALA B O 1
ATOM 794 N N . ALA B 1 30 ? 4.504 -0.667 -2.373 1 97.94 30 ALA B N 1
ATOM 795 C CA . ALA B 1 30 ? 3.988 0.347 -3.289 1 97.94 30 ALA B CA 1
ATOM 796 C C . ALA B 1 30 ? 2.807 1.095 -2.676 1 97.94 30 ALA B C 1
ATOM 798 O O . ALA B 1 30 ? 2.721 2.32 -2.777 1 97.94 30 ALA B O 1
ATOM 799 N N . GLY B 1 31 ? 1.895 0.406 -2.092 1 97.69 31 GLY B N 1
ATOM 800 C CA . GLY B 1 31 ? 0.779 1.032 -1.401 1 97.69 31 GLY B CA 1
ATOM 801 C C . GLY B 1 31 ? 1.213 1.933 -0.26 1 97.69 31 GLY B C 1
ATOM 802 O O . GLY B 1 31 ? 0.703 3.045 -0.111 1 97.69 31 GLY B O 1
ATOM 803 N N . LEU B 1 32 ? 2.088 1.42 0.55 1 96.88 32 LEU B N 1
ATOM 804 C CA . LEU B 1 32 ? 2.617 2.221 1.647 1 96.88 32 LEU B CA 1
ATOM 805 C C . LEU B 1 32 ? 3.168 3.547 1.137 1 96.88 32 LEU B C 1
ATOM 807 O O . LEU B 1 32 ? 2.893 4.602 1.714 1 96.88 32 LEU B O 1
ATOM 811 N N . ALA B 1 33 ? 3.914 3.445 0.142 1 95.75 33 ALA B N 1
ATOM 812 C CA . ALA B 1 33 ? 4.566 4.625 -0.42 1 95.75 33 ALA B CA 1
ATOM 813 C C . ALA B 1 33 ? 3.537 5.625 -0.94 1 95.75 33 ALA B C 1
ATOM 815 O O . ALA B 1 33 ? 3.6 6.816 -0.62 1 95.75 33 ALA B O 1
ATOM 816 N N . LEU B 1 34 ? 2.633 5.137 -1.714 1 94.19 34 LEU B N 1
ATOM 817 C CA . LEU B 1 34 ? 1.598 5.996 -2.275 1 94.19 34 LEU B CA 1
ATOM 818 C C . LEU B 1 34 ? 0.708 6.566 -1.176 1 94.19 34 LEU B C 1
ATOM 820 O O . LEU B 1 34 ? 0.367 7.75 -1.199 1 94.19 34 LEU B O 1
ATOM 824 N N . GLY B 1 35 ? 0.308 5.789 -0.253 1 91.81 35 GLY B N 1
ATOM 825 C CA . GLY B 1 35 ? -0.54 6.23 0.841 1 91.81 35 GLY B CA 1
ATOM 826 C C . GLY B 1 35 ? 0.09 7.332 1.678 1 91.81 35 GLY B C 1
ATOM 827 O O . GLY B 1 35 ? -0.576 8.305 2.037 1 91.81 35 G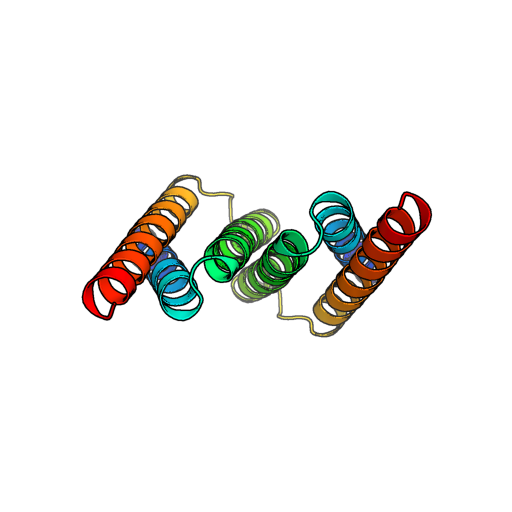LY B O 1
ATOM 828 N N . LYS B 1 36 ? 1.327 7.105 2.02 1 89.12 36 LYS B N 1
ATOM 829 C CA . LYS B 1 36 ? 2.027 8.094 2.838 1 89.12 36 LYS B CA 1
ATOM 830 C C . LYS B 1 36 ? 2.115 9.438 2.121 1 89.12 36 LYS B C 1
ATOM 832 O O . LYS B 1 36 ? 1.882 10.484 2.727 1 89.12 36 LYS B O 1
ATOM 837 N N . GLU B 1 37 ? 2.459 9.477 0.833 1 85.5 37 GLU B N 1
ATOM 838 C CA . GLU B 1 37 ? 2.564 10.719 0.075 1 85.5 37 GLU B CA 1
ATOM 839 C C . GLU B 1 37 ? 1.202 11.383 -0.079 1 85.5 37 GLU B C 1
ATOM 841 O O . GLU B 1 37 ? 1.103 12.617 -0.057 1 85.5 37 GLU B O 1
ATOM 846 N N . TYR B 1 38 ? 0.25 10.633 -0.274 1 83.88 38 TYR B N 1
ATOM 847 C CA . TYR B 1 38 ? -1.1 11.18 -0.342 1 83.88 38 TYR B CA 1
ATOM 848 C C . TYR B 1 38 ? -1.505 11.797 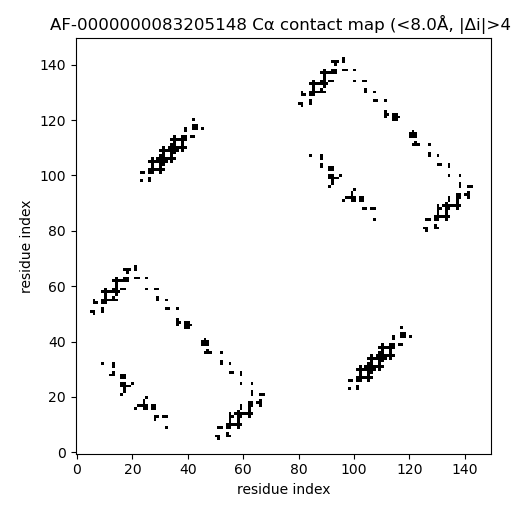0.992 1 83.88 38 TYR B C 1
ATOM 850 O O . TYR B 1 38 ? -2.092 12.883 1.03 1 83.88 38 TYR B O 1
ATOM 858 N N . GLY B 1 39 ? -1.232 11.078 2.021 1 81.44 39 GLY B N 1
ATOM 859 C CA . GLY B 1 39 ? -1.461 11.648 3.338 1 81.44 39 GLY B CA 1
ATOM 860 C C . GLY B 1 39 ? -0.719 12.953 3.557 1 81.44 39 GLY B C 1
ATOM 861 O O . GLY B 1 39 ? -1.272 13.906 4.117 1 81.44 39 GLY B O 1
ATOM 862 N N . ASP B 1 40 ? 0.52 12.961 3.123 1 79.94 40 ASP B N 1
ATOM 863 C CA . ASP B 1 40 ? 1.321 14.172 3.238 1 79.94 40 ASP B CA 1
ATOM 864 C C . ASP B 1 40 ? 0.677 15.328 2.48 1 79.94 40 ASP B C 1
ATOM 866 O O . ASP B 1 40 ? 0.627 16.453 2.98 1 79.94 40 ASP B O 1
ATOM 870 N N . LYS B 1 41 ? 0.182 15.008 1.315 1 77.88 41 LYS B N 1
ATOM 871 C CA . LYS B 1 41 ? -0.446 16.031 0.493 1 77.88 41 LYS B CA 1
ATOM 872 C C . LYS B 1 41 ? -1.64 16.656 1.211 1 77.88 41 LYS B C 1
ATOM 874 O O . LYS B 1 41 ? -1.923 17.844 1.038 1 77.88 41 LYS B O 1
ATOM 879 N N . ASN B 1 42 ? -2.334 15.891 2.08 1 73.31 42 ASN B N 1
ATOM 880 C CA . ASN B 1 42 ? -3.539 16.359 2.756 1 73.31 42 ASN B CA 1
ATOM 881 C C . ASN B 1 42 ? -3.211 17.047 4.082 1 73.31 42 ASN B C 1
ATOM 883 O O . ASN B 1 42 ? -4.102 17.562 4.75 1 73.31 42 ASN B O 1
ATOM 887 N N . ALA B 1 43 ? -1.96 17 4.402 1 68.38 43 ALA B N 1
ATOM 888 C CA . ALA B 1 43 ? -1.532 17.609 5.656 1 68.38 43 ALA B CA 1
ATOM 889 C C . ALA B 1 43 ? -1.122 19.062 5.441 1 68.38 43 ALA B C 1
ATOM 891 O O . ALA B 1 43 ? -0.504 19.391 4.43 1 68.38 43 ALA B O 1
ATOM 892 N N . SER B 1 44 ? -1.603 19.875 6.328 1 66.81 44 SER B N 1
ATOM 893 C CA . SER B 1 44 ? -1.259 21.297 6.227 1 66.81 44 SER B CA 1
ATOM 894 C C . SER B 1 44 ? 0.252 21.5 6.195 1 66.81 44 SER B C 1
ATOM 896 O O . SER B 1 44 ? 0.978 20.922 7.008 1 66.81 44 SER B O 1
ATOM 898 N N . GLY B 1 45 ? 0.802 22.266 5.145 1 68.5 45 GLY B N 1
ATOM 899 C CA . GLY B 1 45 ? 2.213 22.609 5.055 1 68.5 45 GLY B CA 1
ATOM 900 C C . GLY B 1 45 ? 3.049 21.531 4.398 1 68.5 45 GLY B C 1
ATOM 901 O O . GLY B 1 45 ? 4.273 21.625 4.34 1 68.5 45 GLY B O 1
ATOM 902 N N . ASN B 1 46 ? 2.363 20.422 4.25 1 72.5 46 ASN B N 1
ATOM 903 C CA . ASN B 1 46 ? 3.1 19.344 3.602 1 72.5 46 ASN B CA 1
ATOM 904 C C . ASN B 1 46 ? 2.701 19.203 2.135 1 72.5 46 ASN B C 1
ATOM 906 O O . ASN B 1 46 ? 1.759 19.844 1.675 1 72.5 46 ASN B O 1
ATOM 910 N N . HIS B 1 47 ? 3.625 18.578 1.341 1 77.12 47 HIS B N 1
ATOM 911 C CA . HIS B 1 47 ? 3.377 18.422 -0.089 1 77.12 47 HIS B CA 1
ATOM 912 C C . HIS B 1 47 ? 3.785 17.047 -0.571 1 77.12 47 HIS B C 1
ATOM 914 O O . HIS B 1 47 ? 4.52 16.328 0.118 1 77.12 47 HIS B O 1
ATOM 920 N N . TRP B 1 48 ? 3.146 16.734 -1.723 1 84 48 TRP B N 1
ATOM 921 C CA . TRP B 1 48 ? 3.568 15.555 -2.465 1 84 48 TRP B CA 1
ATOM 922 C C . TRP B 1 48 ? 4.988 15.719 -2.994 1 84 48 TRP B C 1
ATOM 924 O O . TRP B 1 48 ? 5.324 16.75 -3.576 1 84 48 TRP B O 1
ATOM 934 N N . CYS B 1 49 ? 5.875 14.703 -2.561 1 87.38 49 CYS B N 1
ATOM 935 C CA . CYS B 1 49 ? 7.266 14.773 -2.986 1 87.38 49 CYS B CA 1
ATOM 936 C C . CYS B 1 49 ? 7.633 13.578 -3.859 1 87.38 49 CYS B C 1
ATOM 938 O O . CYS B 1 49 ? 7.672 12.445 -3.381 1 87.38 49 CYS B O 1
ATOM 940 N N . TRP B 1 50 ? 8.016 13.945 -5.086 1 90.69 50 TRP B N 1
ATOM 941 C CA . TRP B 1 50 ? 8.383 12.922 -6.059 1 90.69 50 TRP B CA 1
ATOM 942 C C . TRP B 1 50 ? 9.727 12.289 -5.703 1 90.69 50 TRP B C 1
ATOM 944 O O . TRP B 1 50 ? 9.977 11.125 -6.027 1 90.69 50 TRP B O 1
ATOM 954 N N . TRP B 1 51 ? 10.531 13.016 -5.012 1 91.25 51 TRP B N 1
ATOM 955 C CA . TRP B 1 51 ? 11.828 12.477 -4.633 1 91.25 51 TRP B CA 1
ATOM 956 C C . TRP B 1 51 ? 11.688 11.445 -3.521 1 91.25 51 TRP B C 1
ATOM 958 O O . TRP B 1 51 ? 12.461 10.484 -3.457 1 91.25 51 TRP B O 1
ATOM 968 N N . ASP B 1 52 ? 10.719 11.523 -2.699 1 91.31 52 ASP B N 1
ATOM 969 C CA . ASP B 1 52 ? 10.422 10.492 -1.702 1 91.31 52 ASP B CA 1
ATOM 970 C C . ASP B 1 52 ? 9.922 9.219 -2.365 1 91.31 52 ASP B C 1
ATOM 972 O O . ASP B 1 52 ? 10.328 8.117 -1.989 1 91.31 52 ASP B O 1
ATOM 976 N N . LEU B 1 53 ? 9.133 9.461 -3.385 1 92.56 53 LEU B N 1
ATOM 977 C CA . LEU B 1 53 ? 8.633 8.297 -4.105 1 92.56 53 LEU B CA 1
ATOM 978 C C . LEU B 1 53 ? 9.773 7.57 -4.816 1 92.56 53 LEU B C 1
ATOM 980 O O . LEU B 1 53 ? 9.773 6.34 -4.895 1 92.56 53 LEU B O 1
ATOM 984 N N . SER B 1 54 ? 10.688 8.328 -5.289 1 94.88 54 SER B N 1
ATOM 985 C CA . SER B 1 54 ? 11.836 7.711 -5.949 1 94.88 54 SER B CA 1
ATOM 986 C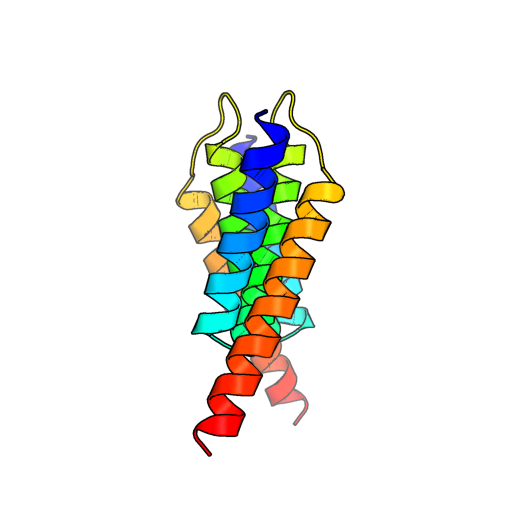 C . SER B 1 54 ? 12.656 6.875 -4.973 1 94.88 54 SER B C 1
ATOM 988 O O . SER B 1 54 ? 13.117 5.785 -5.312 1 94.88 54 SER B O 1
ATOM 990 N N . ALA B 1 55 ? 12.867 7.398 -3.793 1 96.25 55 ALA B N 1
ATOM 991 C CA . ALA B 1 55 ? 13.562 6.637 -2.76 1 96.25 55 ALA B CA 1
ATOM 992 C C . ALA B 1 55 ? 12.82 5.348 -2.432 1 96.25 55 ALA B C 1
ATOM 994 O O . ALA B 1 55 ? 13.438 4.301 -2.234 1 96.25 55 ALA B O 1
ATOM 995 N N . ASP B 1 56 ? 11.531 5.414 -2.354 1 97.56 56 ASP B N 1
ATOM 996 C CA . ASP B 1 56 ? 10.711 4.223 -2.133 1 97.56 56 ASP B CA 1
ATOM 997 C C . ASP B 1 56 ? 10.922 3.197 -3.242 1 97.56 56 ASP B C 1
ATOM 999 O O . ASP B 1 56 ? 11.086 2.004 -2.971 1 97.56 56 ASP B O 1
ATOM 1003 N N . ALA B 1 57 ? 10.867 3.645 -4.484 1 97.81 57 ALA B N 1
ATOM 1004 C CA . ALA B 1 57 ? 11.023 2.762 -5.637 1 97.81 57 ALA B CA 1
ATOM 1005 C C . ALA B 1 57 ? 12.383 2.066 -5.613 1 97.81 57 ALA B C 1
ATOM 1007 O O . ALA B 1 57 ? 12.484 0.875 -5.918 1 97.81 57 ALA B O 1
ATOM 1008 N N . LEU B 1 58 ? 13.375 2.836 -5.238 1 97.88 58 LEU B N 1
ATOM 1009 C CA . LEU B 1 58 ? 14.711 2.25 -5.129 1 97.88 58 LEU B CA 1
ATOM 1010 C C . LEU B 1 58 ? 14.75 1.192 -4.031 1 97.88 58 LEU B C 1
ATOM 1012 O O . LEU B 1 58 ? 15.391 0.15 -4.188 1 97.88 58 LEU B O 1
ATOM 1016 N N . GLY B 1 59 ? 14.109 1.495 -2.93 1 98.38 59 GLY B N 1
ATOM 1017 C CA . GLY B 1 59 ? 14.023 0.514 -1.861 1 98.38 59 GLY B CA 1
ATOM 1018 C C . GLY B 1 59 ? 13.312 -0.761 -2.277 1 98.38 59 GLY B C 1
ATOM 1019 O O . GLY B 1 59 ? 13.75 -1.861 -1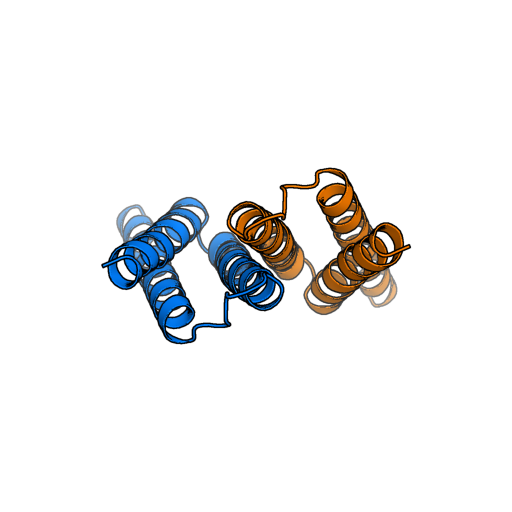.94 1 98.38 59 GLY B O 1
ATOM 1020 N N . ILE B 1 60 ? 12.242 -0.583 -2.977 1 98.5 60 ILE B N 1
ATOM 1021 C CA . ILE B 1 60 ? 11.469 -1.716 -3.475 1 98.5 60 ILE B CA 1
ATOM 1022 C C . ILE B 1 60 ? 12.336 -2.557 -4.414 1 98.5 60 ILE B C 1
ATOM 1024 O O . ILE B 1 60 ? 12.398 -3.781 -4.277 1 98.5 60 ILE B O 1
ATOM 1028 N N . ALA B 1 61 ? 13 -1.943 -5.352 1 98.12 61 ALA B N 1
ATOM 1029 C CA . ALA B 1 61 ? 13.859 -2.639 -6.305 1 98.12 61 ALA B CA 1
ATOM 1030 C C . ALA B 1 61 ? 14.977 -3.391 -5.59 1 98.12 61 ALA B C 1
ATOM 1032 O O . ALA B 1 61 ? 15.234 -4.559 -5.887 1 98.12 61 ALA B O 1
ATOM 1033 N N . ALA B 1 62 ? 15.609 -2.713 -4.699 1 98.31 62 ALA B N 1
ATOM 1034 C CA . ALA B 1 62 ? 16.703 -3.326 -3.953 1 98.31 62 ALA B CA 1
ATOM 1035 C C . ALA B 1 62 ? 16.219 -4.5 -3.113 1 98.31 62 ALA B C 1
ATOM 1037 O O . ALA B 1 62 ? 16.859 -5.551 -3.064 1 98.31 62 ALA B O 1
ATOM 1038 N N . GLY B 1 63 ? 15.133 -4.234 -2.443 1 98.25 63 GLY B N 1
ATOM 1039 C CA . GLY B 1 63 ? 14.57 -5.309 -1.639 1 98.25 63 GLY B CA 1
ATOM 1040 C C . GLY B 1 63 ? 14.211 -6.539 -2.449 1 98.25 63 GLY B C 1
ATOM 1041 O O . GLY B 1 63 ? 14.469 -7.668 -2.023 1 98.25 63 GLY B O 1
ATOM 1042 N N . TYR B 1 64 ? 13.531 -6.27 -3.52 1 97.88 64 TYR B N 1
ATOM 1043 C CA . TYR B 1 64 ? 13.141 -7.379 -4.383 1 97.88 64 TYR B CA 1
ATOM 1044 C C . TYR B 1 64 ? 14.359 -8.117 -4.91 1 97.88 64 TYR B C 1
ATOM 1046 O O . TYR B 1 64 ? 14.383 -9.352 -4.945 1 97.88 64 TYR B O 1
ATOM 1054 N N . GLY B 1 65 ? 15.32 -7.441 -5.449 1 97.62 65 GLY B N 1
ATOM 1055 C CA . GLY B 1 65 ? 16.562 -8.055 -5.895 1 97.62 65 GLY B CA 1
ATOM 1056 C C . GLY B 1 65 ? 17.219 -8.914 -4.832 1 97.62 65 GLY B C 1
ATOM 1057 O O . GLY B 1 65 ? 17.625 -10.047 -5.109 1 97.62 65 GLY B O 1
ATOM 1058 N N . CYS B 1 66 ? 17.375 -8.383 -3.664 1 97.25 66 CYS B N 1
ATOM 1059 C CA . CYS B 1 66 ? 18 -9.117 -2.57 1 97.25 66 CYS B CA 1
ATOM 1060 C C . CYS B 1 66 ? 17.203 -10.383 -2.236 1 97.25 66 CYS B C 1
ATOM 1062 O O . CYS B 1 66 ? 17.797 -11.438 -1.995 1 97.25 66 CYS B O 1
ATOM 1064 N N . CYS B 1 67 ? 15.898 -10.109 -2.135 1 95.69 67 CYS B N 1
ATOM 1065 C CA . CYS B 1 67 ? 15.039 -11.266 -1.871 1 95.69 67 CYS B CA 1
ATOM 1066 C C . CYS B 1 67 ? 15.227 -12.336 -2.941 1 95.69 67 CYS B C 1
ATOM 1068 O O . CYS B 1 67 ? 15.359 -13.516 -2.625 1 95.69 67 CYS B O 1
ATOM 1070 N N . TRP B 1 68 ? 15.148 -11.922 -4.145 1 93.94 68 TRP B N 1
ATOM 1071 C CA . TRP B 1 68 ? 15.32 -12.836 -5.273 1 93.94 68 TRP B CA 1
ATOM 1072 C C . TRP B 1 68 ? 16.672 -13.523 -5.223 1 93.94 68 TRP B C 1
ATOM 1074 O O . TRP B 1 68 ? 16.766 -14.734 -5.438 1 93.94 68 TRP B O 1
ATOM 1084 N N . LEU B 1 69 ? 17.75 -12.812 -4.98 1 94.31 69 LEU B N 1
ATOM 1085 C CA . LEU B 1 69 ? 19.109 -13.352 -4.898 1 94.31 69 LEU B CA 1
ATOM 1086 C C . LEU B 1 69 ? 19.219 -14.398 -3.795 1 94.31 69 LEU B C 1
ATOM 1088 O O . LEU B 1 69 ? 19.812 -15.461 -3.996 1 94.31 69 LEU B O 1
ATOM 1092 N N . LEU B 1 70 ? 18.656 -14.117 -2.633 1 93.31 70 LEU B N 1
ATOM 1093 C CA . LEU B 1 70 ? 18.688 -15.055 -1.513 1 93.31 70 LEU B CA 1
ATOM 1094 C C . LEU B 1 70 ? 17.938 -16.328 -1.856 1 93.31 70 LEU B C 1
ATOM 1096 O O . LEU B 1 70 ? 18.391 -17.438 -1.517 1 93.31 70 LEU B O 1
ATOM 1100 N N . MET B 1 71 ? 16.859 -16.203 -2.494 1 91.94 71 MET B N 1
ATOM 1101 C CA . MET B 1 71 ? 16.094 -17.375 -2.887 1 91.94 71 MET B CA 1
ATOM 1102 C C . MET B 1 71 ? 16.828 -18.188 -3.943 1 91.94 71 MET B C 1
ATOM 1104 O O . MET B 1 71 ? 16.781 -19.422 -3.93 1 91.94 71 MET B O 1
ATOM 1108 N N . LYS B 1 72 ? 17.375 -17.484 -4.832 1 91.31 72 LYS B N 1
ATOM 1109 C CA . LYS B 1 72 ? 18.141 -18.172 -5.867 1 91.31 72 LYS B CA 1
ATOM 1110 C C . LYS B 1 72 ? 19.344 -18.906 -5.266 1 91.31 72 LYS B C 1
ATOM 1112 O O . LYS B 1 72 ? 19.672 -20.016 -5.707 1 91.31 72 LYS B O 1
ATOM 1117 N N . LEU B 1 73 ? 19.969 -18.344 -4.352 1 92.56 73 LEU B N 1
ATOM 1118 C CA . LEU B 1 73 ? 21.156 -18.938 -3.734 1 92.56 73 LEU B CA 1
ATOM 1119 C C . LEU B 1 73 ? 20.766 -20.094 -2.83 1 92.56 73 LEU B C 1
ATOM 1121 O O . LEU B 1 73 ? 21.547 -21.031 -2.658 1 92.56 73 LEU B O 1
ATOM 1125 N N . TRP B 1 74 ? 19.625 -20.047 -2.215 1 90.56 74 TRP B N 1
ATOM 1126 C CA . TRP B 1 74 ? 19.156 -21.094 -1.315 1 90.56 74 TRP B CA 1
ATOM 1127 C C . TRP B 1 74 ? 18.625 -22.297 -2.102 1 90.56 74 TRP B C 1
ATOM 1129 O O . TRP B 1 74 ? 18.609 -23.422 -1.597 1 90.56 74 TRP B O 1
ATOM 1139 N N . ASN B 1 75 ? 18.172 -22.156 -3.355 1 80.38 75 ASN B N 1
ATOM 1140 C CA . ASN B 1 75 ? 17.734 -23.266 -4.203 1 80.38 75 ASN B CA 1
ATOM 1141 C C . ASN B 1 75 ? 18.875 -23.828 -5.031 1 80.38 75 ASN B C 1
ATOM 1143 O O . ASN B 1 75 ? 18.812 -24.969 -5.504 1 80.38 75 ASN B O 1
#